Protein AF-V4BVF5-F1 (afdb_monomer)

Mean predicted aligned error: 5.01 Å

Foldseek 3Di:
DDDQDDPPVDDDPVSVVVNVVVVVVVVVVVVLVLQLCLVVVVVVDDDPDDPVVVVVSVVVSVVVSVVCVVVVPDGDPVSD

Structure (mmCIF, N/CA/C/O backbone):
data_AF-V4BVF5-F1
#
_entry.id   AF-V4BVF5-F1
#
loop_
_atom_site.group_PDB
_atom_site.id
_atom_site.type_symbol
_atom_site.label_atom_id
_atom_site.label_alt_id
_atom_site.label_comp_id
_atom_site.label_asym_id
_atom_site.label_entity_id
_atom_site.label_seq_id
_atom_site.pdbx_PDB_ins_code
_atom_site.Cartn_x
_atom_site.Cartn_y
_atom_site.Cartn_z
_atom_site.occupancy
_atom_site.B_iso_or_equiv
_atom_site.auth_seq_id
_atom_site.auth_comp_id
_atom_site.auth_asym_id
_atom_site.auth_atom_id
_atom_site.pdbx_PDB_model_num
ATOM 1 N N . LEU A 1 1 ? 15.252 -2.221 0.234 1.00 74.75 1 LEU A N 1
ATOM 2 C CA . LEU A 1 1 ? 14.408 -2.048 -0.975 1.00 74.75 1 LEU A CA 1
ATOM 3 C C . LEU A 1 1 ? 15.301 -1.923 -2.203 1.00 74.75 1 LEU A C 1
ATOM 5 O O . LEU A 1 1 ? 16.290 -1.200 -2.129 1.00 74.75 1 LEU A O 1
ATOM 9 N N . MET A 1 2 ? 14.974 -2.619 -3.298 1.00 90.50 2 MET A N 1
ATOM 10 C CA . MET A 1 2 ? 15.702 -2.486 -4.569 1.00 90.50 2 MET A CA 1
ATOM 11 C C . MET A 1 2 ? 15.592 -1.054 -5.106 1.00 90.50 2 MET A C 1
ATOM 13 O O . MET A 1 2 ? 14.546 -0.406 -4.970 1.00 90.50 2 MET A O 1
ATOM 17 N N . LYS A 1 3 ? 16.677 -0.563 -5.709 1.00 92.50 3 LYS A N 1
ATOM 18 C CA . LYS A 1 3 ? 16.769 0.782 -6.285 1.00 92.50 3 LYS A CA 1
ATOM 19 C C . LYS A 1 3 ? 16.693 0.696 -7.814 1.00 92.50 3 LYS A C 1
ATOM 21 O O . LYS A 1 3 ? 17.304 -0.215 -8.368 1.00 92.50 3 LYS A O 1
ATOM 26 N N . PRO A 1 4 ? 15.958 1.601 -8.487 1.00 94.44 4 PRO A N 1
ATOM 27 C CA . PRO A 1 4 ? 16.007 1.690 -9.941 1.00 94.44 4 PRO A CA 1
ATOM 28 C C . PRO A 1 4 ? 17.410 2.108 -10.390 1.00 94.44 4 PRO A C 1
ATOM 30 O O . PRO A 1 4 ? 18.128 2.787 -9.650 1.00 94.44 4 PRO A O 1
ATOM 33 N N . HIS A 1 5 ? 17.783 1.737 -11.610 1.00 94.94 5 HIS A N 1
ATOM 34 C CA . HIS A 1 5 ? 18.948 2.310 -12.272 1.00 94.94 5 HIS A CA 1
ATOM 35 C C . HIS A 1 5 ? 18.718 3.813 -12.496 1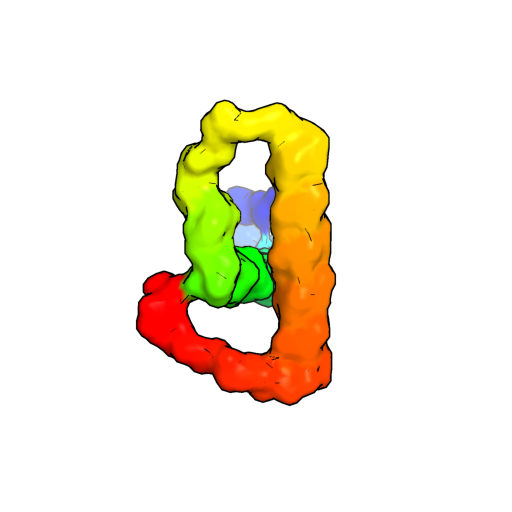.00 94.94 5 HIS A C 1
ATOM 37 O O . HIS A 1 5 ? 17.631 4.181 -12.952 1.00 94.94 5 HIS A O 1
ATOM 43 N N . PRO A 1 6 ? 19.698 4.673 -12.172 1.00 91.25 6 PRO A N 1
ATOM 44 C CA . PRO A 1 6 ? 19.580 6.110 -12.378 1.00 91.25 6 PRO A CA 1
ATOM 45 C C . PRO A 1 6 ? 19.496 6.414 -13.874 1.00 91.25 6 PRO A C 1
ATOM 47 O O . PRO A 1 6 ? 20.316 5.929 -14.651 1.00 91.25 6 PRO A O 1
ATOM 50 N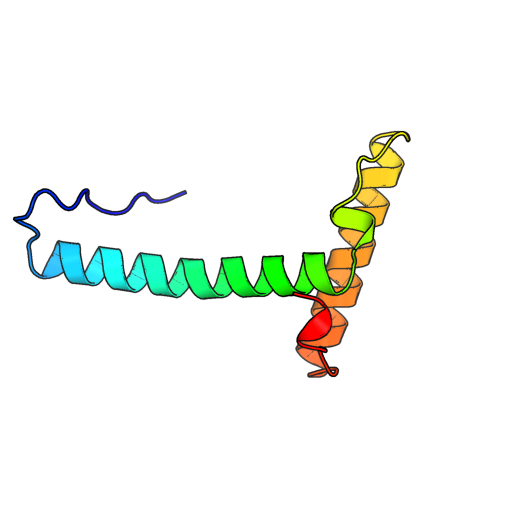 N . ASP A 1 7 ? 18.503 7.206 -14.272 1.00 84.50 7 ASP A N 1
ATOM 51 C CA . ASP A 1 7 ? 18.348 7.612 -15.665 1.00 84.50 7 ASP A CA 1
ATOM 52 C C . ASP A 1 7 ? 19.268 8.800 -15.967 1.00 84.50 7 ASP A C 1
ATOM 54 O O . ASP A 1 7 ? 18.935 9.955 -15.712 1.00 84.50 7 ASP A O 1
ATOM 58 N N . THR A 1 8 ? 20.470 8.501 -16.458 1.00 85.94 8 THR A N 1
ATOM 59 C CA . THR A 1 8 ? 21.455 9.494 -16.916 1.00 85.94 8 THR A CA 1
ATOM 60 C C . THR A 1 8 ? 21.316 9.803 -18.412 1.00 85.94 8 THR A C 1
ATOM 62 O O . THR A 1 8 ? 22.232 10.359 -19.014 1.00 85.94 8 THR A O 1
ATOM 65 N N . GLY A 1 9 ? 20.197 9.414 -19.039 1.00 80.88 9 GLY A N 1
ATOM 66 C CA . GLY A 1 9 ? 19.956 9.541 -20.479 1.00 80.88 9 GLY A CA 1
ATOM 67 C C . GLY A 1 9 ? 20.433 8.343 -21.309 1.00 80.88 9 GLY A C 1
ATOM 68 O O . GLY A 1 9 ? 20.072 8.229 -22.480 1.00 80.88 9 GLY A O 1
ATOM 69 N N . VAL A 1 10 ? 21.189 7.409 -20.718 1.00 86.00 10 VAL A N 1
ATOM 70 C CA . VAL A 1 10 ? 21.668 6.186 -21.385 1.00 86.00 10 VAL A CA 1
ATOM 71 C C . VAL A 1 10 ? 21.368 4.966 -20.511 1.00 86.00 10 VAL A C 1
ATOM 73 O O . VAL A 1 10 ? 22.213 4.494 -19.757 1.00 86.00 10 VAL A O 1
ATOM 76 N N . LEU A 1 11 ? 20.143 4.445 -20.613 1.00 93.06 11 LEU A N 1
ATOM 77 C CA . LEU A 1 11 ? 19.763 3.156 -20.024 1.00 93.06 11 LEU A CA 1
ATOM 78 C C . LEU A 1 11 ? 19.716 2.071 -21.101 1.00 93.06 11 LEU A C 1
ATOM 80 O O . LEU A 1 11 ? 19.088 2.257 -22.150 1.00 93.06 11 LEU A O 1
ATOM 84 N N . SER A 1 12 ? 20.319 0.915 -20.817 1.00 94.56 12 SER A N 1
ATOM 85 C CA . SER A 1 12 ? 20.181 -0.269 -21.667 1.00 94.56 12 SER A CA 1
ATOM 86 C C . SER A 1 12 ? 18.729 -0.766 -21.694 1.00 94.56 12 SER A C 1
ATOM 88 O O . SER A 1 12 ? 17.921 -0.444 -20.815 1.00 94.56 12 SER A O 1
ATOM 90 N N . ALA A 1 13 ? 18.381 -1.579 -22.696 1.00 94.94 13 ALA A N 1
ATOM 91 C CA . ALA A 1 13 ? 17.045 -2.172 -22.794 1.00 94.94 13 ALA A CA 1
ATOM 92 C C . ALA A 1 13 ? 16.676 -2.976 -21.531 1.00 94.94 13 ALA A C 1
ATOM 94 O O . ALA A 1 13 ? 15.562 -2.850 -21.016 1.00 94.94 13 ALA A O 1
ATOM 95 N N . ASP A 1 14 ? 17.631 -3.725 -20.977 1.00 96.06 14 ASP A N 1
ATOM 96 C CA . ASP A 1 14 ? 17.426 -4.513 -19.761 1.00 96.06 14 ASP A CA 1
ATOM 97 C C . ASP A 1 14 ? 17.243 -3.638 -18.519 1.00 96.06 14 ASP A C 1
ATOM 99 O O . ASP A 1 14 ? 16.364 -3.911 -17.701 1.00 96.06 14 ASP A O 1
ATOM 103 N N . GLN A 1 15 ? 17.998 -2.542 -18.399 1.00 95.44 15 GLN A N 1
ATOM 104 C CA . GLN A 1 15 ? 17.835 -1.589 -17.298 1.00 95.44 15 GLN A CA 1
ATOM 105 C C . GLN A 1 15 ? 16.474 -0.888 -17.357 1.00 95.44 15 GLN A C 1
ATOM 107 O O . GLN A 1 15 ? 15.806 -0.753 -16.330 1.00 95.44 15 GLN A O 1
ATOM 112 N N . LYS A 1 16 ? 16.018 -0.494 -18.556 1.00 95.25 16 LYS A N 1
ATOM 113 C CA . LYS A 1 16 ? 14.668 0.060 -18.761 1.00 95.25 16 LYS A CA 1
ATOM 114 C C . LYS A 1 16 ? 13.597 -0.950 -18.361 1.00 95.25 16 LYS A C 1
ATOM 116 O O . LYS A 1 16 ? 12.674 -0.608 -17.621 1.00 95.25 16 LYS A O 1
ATOM 121 N N . ARG A 1 17 ? 13.738 -2.209 -18.791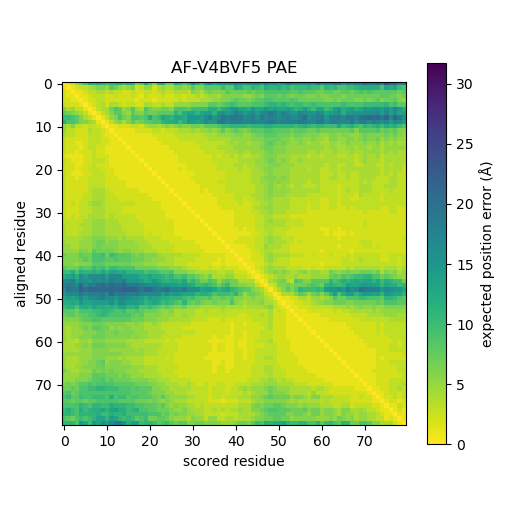 1.00 96.31 17 ARG A N 1
ATOM 122 C CA . ARG A 1 17 ? 12.816 -3.298 -18.436 1.00 96.31 17 ARG A CA 1
ATOM 123 C C . ARG A 1 17 ? 12.785 -3.550 -16.929 1.00 96.31 17 ARG A C 1
ATOM 125 O O . ARG A 1 17 ? 11.700 -3.709 -16.370 1.00 96.31 17 ARG A O 1
ATOM 132 N N . PHE A 1 18 ? 13.942 -3.551 -16.268 1.00 96.00 18 PHE A N 1
ATOM 133 C CA . PHE A 1 18 ? 14.039 -3.673 -14.816 1.00 96.00 18 PHE A CA 1
ATOM 134 C C . PHE A 1 18 ? 13.339 -2.510 -14.104 1.00 96.00 18 PHE A C 1
ATOM 136 O O . PHE A 1 18 ? 12.457 -2.746 -13.279 1.00 96.00 18 PHE A O 1
ATOM 143 N N . ASN A 1 19 ? 13.666 -1.264 -14.461 1.00 96.12 19 ASN A N 1
ATOM 144 C CA . ASN A 1 19 ? 13.058 -0.070 -13.871 1.00 96.12 19 ASN A CA 1
ATOM 145 C C . ASN A 1 19 ? 11.535 -0.062 -14.046 1.00 96.12 19 ASN A C 1
ATOM 147 O O . ASN A 1 19 ? 10.812 0.234 -13.095 1.00 96.12 19 ASN A O 1
ATOM 151 N N . TYR A 1 20 ? 11.046 -0.450 -15.227 1.00 95.62 20 TYR A N 1
ATOM 152 C CA . TYR A 1 20 ? 9.616 -0.571 -15.497 1.00 95.62 20 TYR A CA 1
ATOM 153 C C . TYR A 1 20 ? 8.948 -1.594 -14.572 1.00 95.62 20 TYR A C 1
ATOM 155 O O . TYR A 1 20 ? 7.955 -1.282 -13.919 1.00 95.62 20 TYR A O 1
ATOM 163 N N . LYS A 1 21 ? 9.506 -2.805 -14.448 1.00 96.81 21 LYS A N 1
ATOM 164 C CA . LYS A 1 21 ? 8.959 -3.837 -13.550 1.00 96.81 21 LYS A CA 1
ATOM 165 C C . LYS A 1 21 ? 9.012 -3.418 -12.080 1.00 96.81 21 LYS A C 1
ATOM 167 O O . LYS A 1 21 ? 8.053 -3.660 -11.351 1.00 96.81 21 LYS A O 1
ATOM 172 N N . LEU A 1 22 ? 10.087 -2.755 -11.659 1.00 96.25 22 LEU A N 1
ATOM 173 C CA . LEU A 1 22 ? 10.207 -2.216 -10.308 1.00 96.25 22 LEU A CA 1
ATOM 174 C C . LEU A 1 22 ? 9.147 -1.138 -10.038 1.00 96.25 22 LEU A C 1
ATOM 176 O O . LEU A 1 22 ? 8.528 -1.154 -8.978 1.00 96.25 22 LEU A O 1
ATOM 180 N N . SER A 1 23 ? 8.915 -0.229 -10.987 1.00 95.81 23 SER A N 1
ATOM 181 C CA . SER A 1 23 ? 7.866 0.792 -10.891 1.00 95.81 23 SER A CA 1
ATOM 182 C C . SER A 1 23 ? 6.475 0.160 -10.806 1.00 95.81 23 SER A C 1
ATOM 184 O O . SER A 1 23 ? 5.718 0.504 -9.905 1.00 95.81 23 SER A O 1
ATOM 186 N N . GLN A 1 24 ? 6.172 -0.834 -11.646 1.00 96.44 24 GLN A N 1
ATOM 187 C CA . GLN A 1 24 ? 4.910 -1.583 -11.590 1.00 96.44 24 GLN A CA 1
ATOM 188 C C . GLN A 1 24 ? 4.675 -2.218 -10.214 1.00 96.44 24 GLN A C 1
ATOM 190 O O . GLN A 1 24 ? 3.604 -2.059 -9.635 1.00 96.44 24 GLN A O 1
ATOM 195 N N . ALA A 1 25 ? 5.689 -2.879 -9.649 1.00 95.44 25 ALA A N 1
ATOM 196 C CA . ALA A 1 25 ? 5.588 -3.458 -8.312 1.00 95.44 25 ALA A CA 1
ATOM 197 C C . ALA A 1 25 ? 5.382 -2.387 -7.224 1.00 95.44 25 ALA A C 1
ATOM 199 O O . ALA A 1 25 ? 4.583 -2.581 -6.309 1.00 95.44 25 ALA A O 1
ATOM 200 N N . ARG A 1 26 ? 6.069 -1.240 -7.328 1.00 95.62 26 ARG A N 1
ATOM 201 C CA . ARG A 1 26 ? 5.903 -0.121 -6.388 1.00 95.62 26 ARG A CA 1
ATOM 202 C C . ARG A 1 26 ? 4.510 0.484 -6.449 1.00 95.62 26 ARG A C 1
ATOM 204 O O . ARG A 1 26 ? 3.942 0.708 -5.391 1.00 95.62 26 ARG A O 1
ATOM 211 N N . MET A 1 27 ? 3.934 0.658 -7.638 1.00 95.88 27 MET A N 1
ATOM 212 C CA . MET A 1 27 ? 2.576 1.193 -7.782 1.00 95.88 27 MET A CA 1
ATOM 213 C C . MET A 1 27 ? 1.536 0.339 -7.049 1.00 95.88 27 MET A C 1
ATOM 215 O O . MET A 1 27 ? 0.649 0.886 -6.402 1.00 95.88 27 MET A O 1
ATOM 219 N N . VAL A 1 28 ? 1.661 -0.994 -7.087 1.00 94.56 28 VAL A N 1
ATOM 220 C CA . VAL A 1 28 ? 0.767 -1.895 -6.333 1.00 94.56 28 VAL A CA 1
ATOM 221 C C . VAL A 1 28 ? 0.877 -1.638 -4.827 1.00 94.56 28 VAL A C 1
ATOM 223 O O . VAL A 1 28 ? -0.135 -1.502 -4.141 1.00 94.56 28 VAL A O 1
ATOM 226 N N . VAL A 1 29 ? 2.105 -1.531 -4.318 1.00 93.31 29 VAL A N 1
ATOM 227 C CA . VAL A 1 29 ? 2.374 -1.286 -2.895 1.00 93.31 29 VAL A CA 1
ATOM 228 C C . VAL A 1 29 ? 1.890 0.104 -2.473 1.00 93.31 29 VAL A C 1
ATOM 230 O O . VAL A 1 29 ? 1.207 0.241 -1.461 1.00 93.31 29 VAL A O 1
ATOM 233 N N . GLU A 1 30 ? 2.205 1.135 -3.252 1.00 94.69 30 GLU A N 1
ATOM 234 C CA . GLU A 1 30 ? 1.804 2.521 -3.002 1.00 94.69 30 GLU A CA 1
ATOM 235 C C . GLU A 1 30 ? 0.281 2.675 -3.004 1.00 94.69 30 GLU A C 1
ATOM 237 O O . GLU A 1 30 ? -0.256 3.322 -2.105 1.00 94.69 30 GLU A O 1
ATOM 242 N N . ASN A 1 31 ? -0.421 2.021 -3.935 1.00 93.75 31 ASN A N 1
ATOM 243 C CA . ASN A 1 31 ? -1.882 2.006 -3.971 1.00 93.75 31 ASN A CA 1
ATOM 244 C C . ASN A 1 31 ? -2.471 1.317 -2.727 1.00 93.75 31 ASN A C 1
ATOM 246 O O . ASN A 1 31 ? -3.348 1.879 -2.071 1.00 93.75 31 ASN A O 1
ATOM 250 N N . ALA A 1 32 ? -1.945 0.153 -2.328 1.00 93.44 32 ALA A N 1
ATOM 251 C CA . ALA A 1 32 ? -2.391 -0.532 -1.111 1.00 93.44 32 ALA A CA 1
ATOM 252 C C . ALA A 1 32 ? -2.207 0.346 0.143 1.00 93.44 32 ALA A C 1
ATOM 254 O O . ALA A 1 32 ? -3.142 0.536 0.923 1.00 93.44 32 ALA 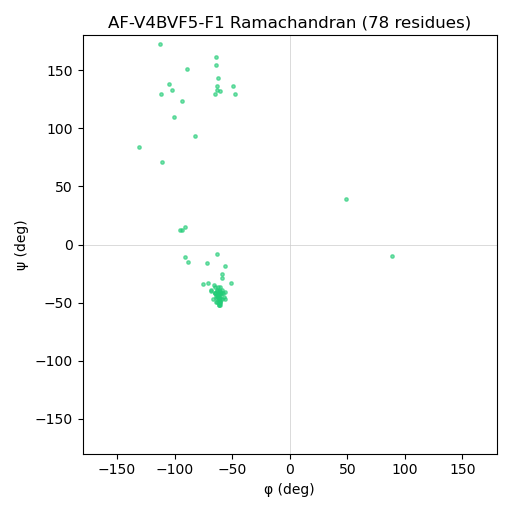A O 1
ATOM 255 N N . TYR A 1 33 ? -1.034 0.970 0.308 1.00 93.19 33 TYR A N 1
ATOM 256 C CA . TYR A 1 33 ? -0.792 1.902 1.416 1.00 93.19 33 TYR A CA 1
ATOM 257 C C . TYR A 1 33 ? -1.644 3.173 1.332 1.00 93.19 33 TYR A C 1
ATOM 259 O O . TYR A 1 33 ? -2.032 3.709 2.373 1.00 93.19 33 TYR A O 1
ATOM 267 N N . GLY A 1 34 ? -1.920 3.677 0.128 1.00 94.12 34 GLY A N 1
ATOM 268 C CA . GLY A 1 34 ? -2.813 4.812 -0.102 1.00 94.12 34 GLY A CA 1
ATOM 269 C C . GLY A 1 34 ? -4.227 4.502 0.377 1.00 94.12 34 GLY A C 1
ATOM 270 O O . GLY A 1 34 ? -4.760 5.212 1.228 1.00 94.12 34 GLY A O 1
ATOM 271 N N . ARG A 1 35 ? -4.785 3.373 -0.065 1.00 95.25 35 ARG A N 1
ATOM 272 C CA . ARG A 1 35 ? -6.112 2.894 0.345 1.00 95.25 35 ARG A CA 1
ATOM 273 C C . ARG A 1 35 ? -6.198 2.610 1.844 1.00 95.25 35 ARG A C 1
ATOM 275 O O . ARG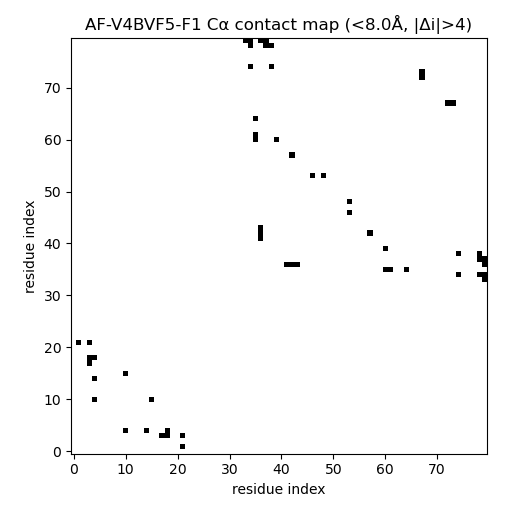 A 1 35 ? -7.194 2.972 2.474 1.00 95.25 35 ARG A O 1
ATOM 282 N N . LEU A 1 36 ? -5.155 2.020 2.434 1.00 95.75 36 LEU A N 1
ATOM 283 C CA . LEU A 1 36 ? -5.047 1.825 3.883 1.00 95.75 36 LEU A CA 1
ATOM 284 C C . LEU A 1 36 ? -5.071 3.175 4.628 1.00 95.75 36 LEU A C 1
ATOM 286 O O . LEU A 1 36 ? -5.872 3.407 5.524 1.00 95.75 36 LEU A O 1
ATOM 290 N N . LYS A 1 37 ? -4.235 4.141 4.265 1.00 93.81 37 LYS A N 1
ATOM 291 C CA . LYS A 1 37 ? -4.264 5.437 4.967 1.00 93.81 37 LYS A CA 1
ATOM 292 C C . LYS A 1 37 ? -5.586 6.182 4.758 1.00 93.81 37 LYS A C 1
ATOM 294 O O . LYS A 1 37 ? -6.094 6.783 5.703 1.00 93.81 37 LYS A O 1
ATOM 299 N N . GLY A 1 38 ? -6.163 6.085 3.561 1.00 94.38 38 GLY A N 1
ATOM 300 C CA . GLY A 1 38 ? -7.426 6.731 3.225 1.00 94.38 38 GLY A CA 1
ATOM 301 C C . GLY A 1 38 ? -8.606 6.202 4.036 1.00 94.38 38 GLY A C 1
ATOM 302 O O . GLY A 1 38 ? -9.343 6.984 4.640 1.00 94.38 38 GLY A O 1
ATOM 303 N N . ARG A 1 39 ? -8.773 4.875 4.116 1.00 94.94 39 ARG A N 1
ATOM 304 C CA . ARG A 1 39 ? -9.890 4.275 4.864 1.00 94.94 39 ARG A CA 1
ATOM 305 C C . ARG A 1 39 ? -9.676 4.341 6.385 1.00 94.94 39 ARG A C 1
ATOM 307 O O . ARG A 1 39 ? -10.637 4.562 7.117 1.00 94.94 39 ARG A O 1
ATOM 314 N N . TRP A 1 40 ? -8.436 4.237 6.872 1.00 94.62 40 TRP A N 1
ATOM 315 C CA . TRP A 1 40 ? -8.104 4.338 8.301 1.00 94.62 40 TRP A CA 1
ATOM 316 C C . TRP A 1 40 ? -7.316 5.623 8.596 1.00 94.62 40 TRP A C 1
ATOM 318 O O . TRP A 1 40 ? -6.137 5.588 8.948 1.00 94.62 40 TRP A O 1
ATOM 328 N N . ARG A 1 41 ? -7.992 6.781 8.519 1.00 90.94 41 ARG A N 1
ATOM 329 C CA . ARG A 1 41 ? -7.388 8.114 8.757 1.00 90.94 41 ARG A CA 1
ATOM 330 C C . ARG A 1 41 ? -6.702 8.277 10.119 1.00 90.94 41 ARG A C 1
ATOM 332 O O . ARG A 1 41 ? -5.893 9.187 10.288 1.00 90.94 41 ARG A O 1
ATOM 339 N N . CYS A 1 42 ? -6.998 7.420 11.100 1.00 89.94 42 CYS A N 1
ATOM 340 C CA . CYS A 1 42 ? -6.277 7.391 12.375 1.00 89.94 42 CYS A CA 1
ATOM 341 C C . CYS A 1 42 ? -4.771 7.127 12.196 1.00 89.94 42 CYS A C 1
ATOM 343 O O . CYS A 1 42 ? -3.985 7.655 12.974 1.00 89.94 42 CYS A O 1
ATOM 345 N N . LEU A 1 43 ? -4.366 6.406 11.144 1.00 90.75 43 LEU A N 1
ATOM 346 C CA . LEU A 1 43 ? -2.962 6.131 10.815 1.00 90.75 43 LEU A CA 1
ATOM 347 C C . LEU 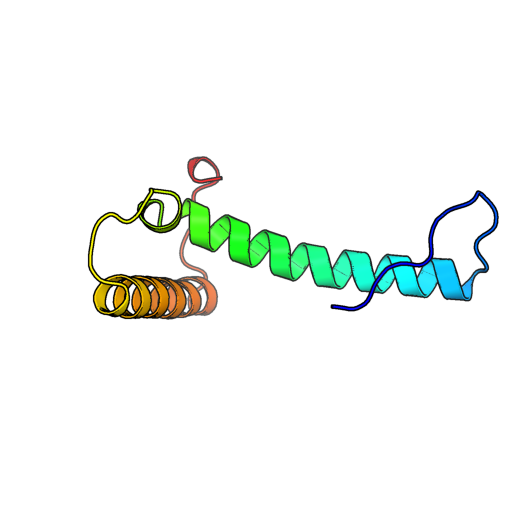A 1 43 ? -2.204 7.359 10.289 1.00 90.75 43 LEU A C 1
ATOM 349 O O . LEU A 1 43 ? -0.979 7.346 10.237 1.00 90.75 43 LEU A O 1
ATOM 353 N N . MET A 1 44 ? -2.917 8.411 9.875 1.00 89.75 44 MET A N 1
ATOM 354 C CA . MET A 1 44 ? -2.317 9.661 9.395 1.00 89.75 44 MET A CA 1
ATOM 355 C C . MET A 1 44 ? -2.114 10.694 10.507 1.00 89.75 44 MET A C 1
ATOM 357 O O . MET A 1 44 ? -1.474 11.720 10.283 1.00 89.75 44 MET A O 1
ATOM 361 N N . LYS A 1 45 ? -2.683 10.462 11.692 1.00 85.56 45 LYS A N 1
ATOM 362 C CA . LYS A 1 45 ? -2.570 11.380 12.825 1.00 85.56 45 LYS A CA 1
ATOM 363 C C . LYS A 1 45 ? -1.337 11.044 13.656 1.00 85.56 45 LYS A C 1
ATOM 365 O O . LYS A 1 45 ? -0.936 9.886 13.753 1.00 85.56 45 LYS A O 1
ATOM 370 N N . ARG A 1 46 ? -0.765 12.063 14.302 1.00 81.31 46 ARG A N 1
ATOM 371 C CA . ARG A 1 46 ? 0.249 11.851 15.338 1.00 81.31 46 ARG A CA 1
ATOM 372 C C . ARG A 1 46 ? -0.374 11.037 16.473 1.00 81.31 46 ARG A C 1
ATOM 374 O O . ARG A 1 46 ? -1.484 11.337 16.909 1.00 81.31 46 ARG A O 1
ATOM 381 N N . TYR A 1 47 ? 0.328 9.999 16.907 1.00 80.62 47 TYR A N 1
ATOM 382 C CA . TYR A 1 47 ? -0.120 9.125 17.981 1.00 80.62 47 TYR A CA 1
ATOM 383 C C . TYR A 1 47 ? 0.598 9.529 19.270 1.00 80.62 47 TYR A C 1
ATOM 385 O O . TYR A 1 47 ? 1.805 9.335 19.381 1.00 80.62 47 TYR A O 1
ATOM 393 N N . ASP A 1 48 ? -0.136 10.114 20.218 1.00 77.31 48 ASP A N 1
ATOM 394 C CA . ASP A 1 48 ? 0.420 10.621 21.487 1.00 77.31 48 ASP A CA 1
ATOM 395 C C . ASP A 1 48 ? 0.310 9.606 22.648 1.00 77.31 48 ASP A C 1
ATOM 397 O O . ASP A 1 48 ? 0.508 9.956 23.808 1.00 77.31 48 ASP A O 1
ATOM 401 N N . SER A 1 49 ? -0.016 8.339 22.364 1.00 74.19 49 SER A N 1
ATOM 402 C CA . SER A 1 49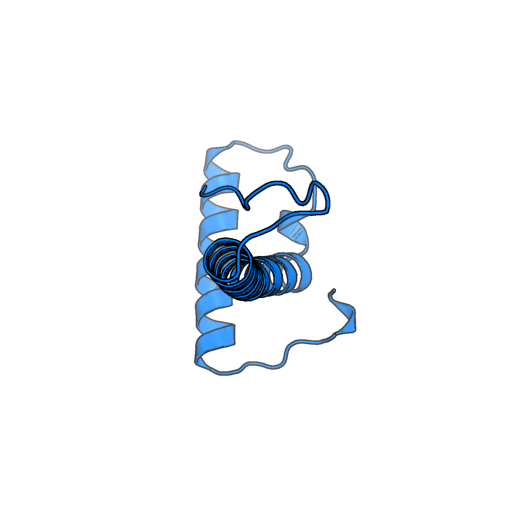 ? -0.122 7.267 23.373 1.00 74.19 49 SER A CA 1
ATOM 403 C C . SER A 1 49 ? 0.954 6.183 23.217 1.00 74.19 49 SER A C 1
ATOM 405 O O . SER A 1 49 ? 1.730 6.194 22.264 1.00 74.19 49 SER A O 1
ATOM 407 N N . ASP A 1 50 ? 1.021 5.264 24.191 1.00 81.88 50 ASP A N 1
ATOM 408 C CA . ASP A 1 50 ? 2.023 4.190 24.281 1.00 81.88 50 ASP A CA 1
ATOM 409 C C . ASP A 1 50 ? 2.163 3.405 22.958 1.00 81.88 50 ASP A C 1
ATOM 411 O O . ASP A 1 50 ? 1.176 3.014 22.326 1.00 81.88 50 ASP A O 1
ATOM 415 N N . ILE A 1 51 ? 3.411 3.129 22.567 1.00 83.31 51 ILE A N 1
ATOM 416 C CA . ILE A 1 51 ? 3.812 2.375 21.370 1.00 83.31 51 ILE A CA 1
ATOM 417 C C . ILE A 1 51 ? 3.082 1.026 21.280 1.00 83.31 51 ILE A C 1
ATOM 419 O O . ILE A 1 51 ? 2.752 0.565 20.185 1.00 83.31 51 ILE A O 1
ATOM 423 N N . LYS A 1 52 ? 2.774 0.391 22.418 1.00 83.81 52 LYS A N 1
ATOM 424 C CA . LYS A 1 52 ? 1.995 -0.859 22.433 1.00 83.81 52 LYS A CA 1
ATOM 425 C C . LYS A 1 52 ? 0.602 -0.688 21.816 1.00 83.81 52 LYS A C 1
ATOM 427 O O . LYS A 1 52 ? 0.171 -1.529 21.027 1.00 83.81 52 LYS A O 1
ATOM 432 N N . ASN A 1 53 ? -0.078 0.418 22.117 1.00 85.94 53 ASN A N 1
ATOM 433 C CA . ASN A 1 53 ? -1.399 0.723 21.564 1.00 85.94 53 ASN A CA 1
ATOM 434 C C . ASN A 1 53 ? -1.319 1.088 20.079 1.00 85.94 53 ASN A C 1
ATOM 436 O O . ASN A 1 53 ? -2.209 0.720 19.307 1.00 85.94 53 ASN A O 1
ATOM 440 N N . LEU A 1 54 ? -0.226 1.731 19.658 1.00 88.69 54 LEU A N 1
ATOM 441 C CA . LEU A 1 54 ? 0.045 1.999 18.248 1.00 88.69 54 LEU A CA 1
ATOM 442 C C . LEU A 1 54 ? 0.166 0.694 17.448 1.00 88.69 54 LEU A C 1
ATOM 444 O O . LEU A 1 54 ? -0.506 0.546 16.430 1.00 88.69 54 LEU A O 1
ATOM 448 N N . ASN A 1 55 ? 0.948 -0.277 17.928 1.00 90.69 55 ASN A N 1
ATOM 449 C CA . ASN A 1 55 ? 1.118 -1.567 17.249 1.00 90.69 55 ASN A CA 1
ATOM 450 C C .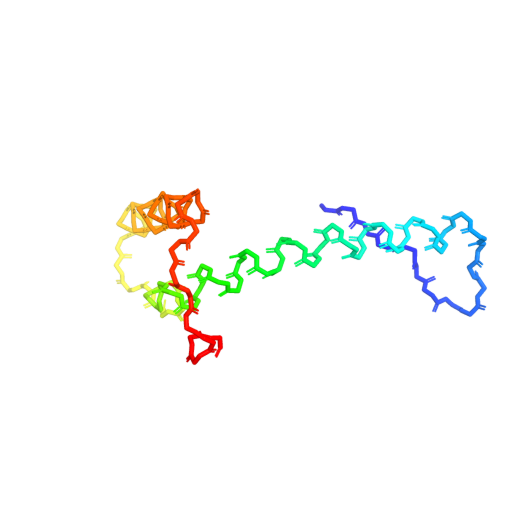 ASN A 1 55 ? -0.209 -2.325 17.095 1.00 90.69 55 ASN A C 1
ATOM 452 O O . ASN A 1 55 ? -0.497 -2.858 16.020 1.00 90.69 55 ASN A O 1
ATOM 456 N N . ASN A 1 56 ? -1.042 -2.326 18.140 1.00 92.81 56 ASN A N 1
ATOM 457 C CA . ASN A 1 56 ? -2.376 -2.928 18.090 1.00 92.81 56 ASN A CA 1
ATOM 458 C C . ASN A 1 56 ? -3.282 -2.203 17.088 1.00 92.81 56 ASN A C 1
ATOM 460 O O . ASN A 1 56 ? -3.946 -2.848 16.278 1.00 92.81 56 ASN A O 1
ATOM 464 N N . THR A 1 57 ? -3.265 -0.867 17.095 1.00 92.88 57 THR A N 1
ATOM 465 C CA . THR A 1 57 ? -4.049 -0.042 16.165 1.00 92.88 57 THR A CA 1
ATOM 466 C C . THR A 1 57 ? -3.652 -0.320 14.717 1.00 92.88 57 THR A C 1
ATOM 468 O O . THR A 1 57 ? -4.518 -0.581 13.883 1.00 92.88 57 THR A O 1
ATOM 471 N N . VAL A 1 58 ? -2.350 -0.320 14.415 1.00 93.75 58 VAL A N 1
ATOM 472 C CA . VAL A 1 58 ? -1.829 -0.609 13.071 1.00 93.75 58 VAL A CA 1
ATOM 473 C C . VAL A 1 58 ? -2.222 -2.019 12.632 1.00 93.75 58 VAL A C 1
ATOM 475 O O . VAL A 1 58 ? -2.748 -2.187 11.533 1.00 93.75 58 VAL A O 1
ATOM 478 N N . SER A 1 59 ? -2.038 -3.019 13.498 1.00 95.06 59 SER A N 1
ATOM 479 C CA . SER A 1 59 ? -2.364 -4.419 13.188 1.00 95.06 59 SER A CA 1
ATOM 480 C C . SER A 1 59 ? -3.856 -4.617 12.916 1.00 95.06 59 SER A C 1
ATOM 482 O O . SER A 1 59 ? -4.229 -5.289 11.952 1.00 95.06 59 SER A O 1
ATOM 484 N N . ALA A 1 60 ? -4.719 -3.986 13.717 1.00 96.12 60 ALA A N 1
ATOM 485 C CA . ALA A 1 60 ? -6.161 -3.997 13.503 1.00 96.12 60 ALA A CA 1
ATOM 486 C C . ALA A 1 60 ? -6.542 -3.340 12.167 1.00 96.12 60 ALA A C 1
ATOM 488 O O . ALA A 1 60 ? -7.302 -3.923 11.396 1.00 96.12 60 ALA A O 1
ATOM 489 N N . CYS A 1 61 ? -5.977 -2.168 11.851 1.00 96.25 61 CYS A N 1
ATOM 490 C CA . CYS A 1 61 ? -6.257 -1.472 10.592 1.00 96.25 61 CYS A CA 1
ATOM 491 C C . CYS A 1 61 ? -5.831 -2.303 9.372 1.00 96.25 61 CYS A C 1
ATOM 493 O O . CYS A 1 61 ? -6.604 -2.426 8.427 1.00 96.25 61 CYS A O 1
ATOM 495 N N . VAL A 1 62 ? -4.645 -2.923 9.402 1.00 96.81 62 VAL A N 1
ATOM 496 C CA . VAL A 1 62 ? -4.163 -3.794 8.313 1.00 96.81 62 VAL A CA 1
ATOM 497 C C . VAL A 1 62 ? -5.036 -5.042 8.165 1.00 96.81 62 VAL A C 1
ATOM 499 O O . VAL A 1 62 ? -5.375 -5.428 7.049 1.00 96.81 62 VAL A O 1
ATOM 502 N N . THR A 1 63 ? -5.451 -5.658 9.274 1.00 97.88 63 THR A N 1
ATOM 503 C CA . THR A 1 63 ? -6.317 -6.849 9.246 1.00 97.88 63 THR A CA 1
ATOM 504 C C . THR A 1 63 ? -7.675 -6.523 8.628 1.00 97.88 63 THR A C 1
ATOM 506 O O . THR A 1 63 ? -8.117 -7.201 7.701 1.00 97.88 63 THR A O 1
ATOM 509 N N . LEU A 1 64 ? -8.312 -5.443 9.091 1.00 97.62 64 LEU A N 1
ATOM 510 C CA . LEU A 1 64 ? -9.581 -4.967 8.541 1.00 97.62 64 LEU A CA 1
ATOM 511 C C . LEU A 1 64 ? -9.440 -4.560 7.070 1.00 97.62 64 LEU A C 1
ATOM 513 O O . LEU A 1 64 ? -10.341 -4.826 6.278 1.00 97.62 64 LEU A O 1
ATOM 517 N N . HIS A 1 65 ? -8.303 -3.978 6.684 1.00 96.69 65 HIS A N 1
ATOM 518 C CA . HIS A 1 65 ? -8.010 -3.661 5.291 1.00 96.69 65 HIS A CA 1
ATOM 519 C C . HIS A 1 65 ? -7.978 -4.883 4.401 1.00 96.69 65 HIS A C 1
ATOM 521 O O . HIS A 1 65 ? -8.691 -4.918 3.402 1.00 96.69 65 HIS A O 1
ATOM 527 N N . ASN A 1 66 ? -7.229 -5.906 4.795 1.00 96.19 66 ASN A N 1
ATOM 528 C CA . ASN A 1 66 ? -7.134 -7.131 4.017 1.00 96.19 66 ASN A CA 1
ATOM 529 C C . ASN A 1 66 ? -8.503 -7.804 3.856 1.00 96.19 66 ASN A C 1
ATOM 531 O O . ASN A 1 66 ? -8.805 -8.310 2.778 1.00 96.19 66 ASN A O 1
ATOM 535 N N . ILE A 1 67 ? -9.354 -7.757 4.887 1.00 97.62 67 ILE A N 1
ATOM 536 C CA . ILE A 1 67 ? -10.744 -8.223 4.798 1.00 97.62 67 ILE A CA 1
ATOM 537 C C . ILE A 1 67 ? -11.512 -7.393 3.758 1.00 97.62 67 ILE A C 1
ATOM 539 O O . ILE A 1 67 ? -12.114 -7.967 2.853 1.00 97.62 67 ILE A O 1
ATOM 543 N N . CYS A 1 68 ? -11.463 -6.059 3.829 1.00 96.31 68 CYS A N 1
ATOM 544 C CA . CYS A 1 68 ? -12.130 -5.195 2.852 1.00 96.31 68 CYS A CA 1
ATOM 545 C C . CYS A 1 68 ? -11.680 -5.472 1.410 1.00 96.31 68 CYS A C 1
ATOM 547 O O . CYS A 1 68 ? -12.531 -5.565 0.533 1.00 96.31 68 CYS A O 1
ATOM 549 N N . GLU A 1 69 ? -10.378 -5.621 1.156 1.00 94.69 69 GLU A N 1
ATOM 550 C CA . GLU A 1 69 ? -9.870 -5.912 -0.191 1.00 94.69 69 GLU A CA 1
ATOM 551 C C . GLU A 1 69 ? -10.273 -7.323 -0.658 1.00 94.69 69 GLU A C 1
ATOM 553 O O . GLU A 1 69 ? -10.690 -7.489 -1.801 1.00 94.69 69 GLU A O 1
ATOM 558 N N . THR A 1 70 ? -10.243 -8.326 0.230 1.00 97.12 70 THR A N 1
ATOM 559 C CA . THR A 1 70 ? -10.639 -9.716 -0.087 1.00 97.12 70 THR A CA 1
ATOM 560 C C . THR A 1 70 ? -12.099 -9.811 -0.526 1.00 97.12 70 THR A C 1
ATOM 562 O O . THR A 1 70 ? -12.419 -10.540 -1.461 1.00 97.12 70 THR A O 1
ATOM 565 N N . TYR A 1 71 ? -12.986 -9.054 0.121 1.00 97.31 71 TYR A N 1
ATOM 566 C CA . TYR A 1 71 ? -14.411 -9.018 -0.215 1.00 97.31 71 TYR A CA 1
ATOM 567 C C . TYR A 1 71 ? -14.773 -7.889 -1.190 1.00 97.31 71 TYR A C 1
ATOM 569 O O . TYR A 1 71 ? -15.953 -7.596 -1.370 1.00 97.31 71 TYR A O 1
ATOM 577 N N . ASN A 1 72 ? -13.773 -7.249 -1.810 1.00 94.56 72 ASN A N 1
ATOM 578 C CA . ASN A 1 72 ? -13.938 -6.145 -2.756 1.00 94.56 72 ASN A CA 1
ATOM 579 C C . ASN A 1 72 ? -14.881 -5.037 -2.238 1.00 94.56 72 ASN A C 1
ATOM 581 O O . ASN A 1 72 ? -15.705 -4.490 -2.972 1.00 94.56 72 ASN A O 1
ATOM 585 N N . ALA A 1 73 ? -14.786 -4.735 -0.940 1.00 94.94 73 ALA A N 1
ATOM 586 C CA . ALA A 1 73 ? -15.623 -3.752 -0.275 1.00 94.94 73 ALA A CA 1
ATOM 587 C C . ALA A 1 73 ? -15.380 -2.358 -0.859 1.00 94.94 73 ALA A C 1
ATOM 589 O O . ALA A 1 73 ? -14.229 -1.930 -1.020 1.00 94.94 73 ALA A O 1
ATOM 590 N N . THR A 1 74 ? -16.467 -1.620 -1.093 1.00 94.25 74 THR A N 1
ATOM 591 C CA . THR A 1 74 ? -16.437 -0.285 -1.696 1.00 94.25 74 THR A CA 1
ATOM 592 C C . THR A 1 74 ? -15.378 0.593 -1.038 1.00 94.25 74 THR A C 1
ATOM 594 O O . THR A 1 74 ? -15.281 0.688 0.191 1.00 94.25 74 THR A O 1
ATOM 597 N N . PHE A 1 75 ? -14.548 1.206 -1.873 1.00 92.62 75 PHE A N 1
ATOM 598 C CA . PHE A 1 75 ? -13.607 2.240 -1.479 1.00 92.62 75 PHE A CA 1
ATOM 599 C C . PHE A 1 75 ? -14.077 3.545 -2.103 1.00 92.62 75 PHE A C 1
ATOM 601 O O . PHE A 1 75 ? -14.379 3.578 -3.292 1.00 92.62 75 PHE A O 1
ATOM 608 N N . HIS A 1 76 ? -14.173 4.595 -1.296 1.00 91.44 76 HIS A N 1
ATOM 609 C CA . HIS A 1 76 ? -14.604 5.899 -1.775 1.00 91.44 76 HIS A CA 1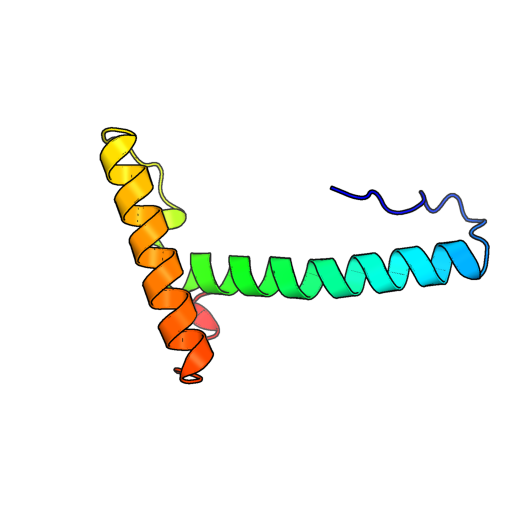
ATOM 610 C C . HIS A 1 76 ? -13.376 6.723 -2.149 1.00 91.44 76 HIS A C 1
ATOM 612 O O . HIS A 1 76 ? -12.531 6.971 -1.294 1.00 91.44 76 HIS A O 1
ATOM 618 N N . ASP A 1 77 ? -13.302 7.196 -3.393 1.00 87.25 77 ASP A N 1
ATOM 619 C CA . ASP A 1 77 ? -12.151 7.970 -3.885 1.00 87.25 77 ASP A CA 1
ATOM 620 C C . ASP A 1 77 ? -11.900 9.254 -3.080 1.00 87.25 77 ASP A C 1
ATOM 622 O O . ASP A 1 77 ? -10.763 9.687 -2.949 1.00 87.25 77 ASP A O 1
ATOM 626 N N . ALA A 1 78 ? -12.937 9.805 -2.437 1.00 89.75 78 ALA A N 1
ATOM 627 C CA . ALA A 1 78 ? -12.830 10.932 -1.503 1.00 89.75 78 ALA A CA 1
ATOM 628 C C . ALA A 1 78 ? -11.985 10.640 -0.241 1.00 89.75 78 ALA A C 1
ATOM 630 O O . ALA A 1 78 ? -11.764 11.526 0.589 1.00 89.75 78 ALA A O 1
ATOM 631 N N . TRP A 1 79 ? -11.576 9.387 -0.035 1.00 87.81 79 TRP A N 1
ATOM 632 C CA . TRP A 1 79 ? -10.682 8.994 1.046 1.00 87.81 79 TRP A CA 1
ATOM 633 C C . TRP A 1 79 ? -9.201 9.100 0.683 1.00 87.81 79 TRP A C 1
ATOM 635 O O . TRP A 1 79 ? -8.395 9.072 1.614 1.00 87.81 79 TRP A O 1
ATOM 645 N N . MET A 1 80 ? -8.847 9.220 -0.602 1.00 79.25 80 MET A N 1
ATOM 646 C CA . MET A 1 80 ? -7.467 9.496 -1.025 1.00 79.25 80 MET A CA 1
ATOM 647 C C . MET A 1 80 ? -7.051 10.946 -0.783 1.00 79.25 80 MET A C 1
ATOM 649 O O . MET A 1 80 ? -7.922 11.843 -0.827 1.00 79.25 80 MET A O 1
#

Secondary structure (DSSP, 8-state):
---PPP-SS---HHHHHHHHHHHHHHHHHHHHHHHHHHH-GGGGS---S-HHHHHHHHHHHHHHHHHHHHTT----GGG-

Organism: Lottia gigantea (NCBI:txid225164)

Solvent-accessible surface area (backbone atoms only — not comparable to full-atom values): 4939 Å² total; per-residue (Å²): 130,92,78,68,75,83,84,80,87,77,70,53,75,66,53,49,53,48,36,49,54,53,48,55,55,45,52,56,52,53,49,53,53,44,54,47,41,27,76,42,53,75,76,74,49,90,78,95,66,62,68,70,59,50,53,52,51,52,52,49,51,52,51,54,43,52,51,36,62,76,69,66,50,90,77,63,76,88,38,106

pLDDT: mean 91.86, std 5.61, range [74.19, 97.88]

Sequence (80 aa):
LMKPHPDTGVLSADQKRFNYKLSQARMVVENAYGRLKGRWRCLMKRYDSDIKNLNNTVSACVTLHNICETYNATFHDAWM

InterPro domains:
  IPR027806 Harbinger transposase-derived nuclease domain [PF13359] (7-66)

Radius of gyration: 17.37 Å; Cα contacts (8 Å, |Δi|>4): 29; chains: 1; bounding box: 38×22×47 Å